Protein AF-A0A958FPH8-F1 (afdb_monomer_lite)

pLDDT: mean 91.65, std 7.7, range [65.31, 98.12]

Structure (mmCIF, N/CA/C/O backbone):
data_AF-A0A958FPH8-F1
#
_entry.id   AF-A0A958FPH8-F1
#
loop_
_atom_site.group_PDB
_atom_site.id
_atom_site.type_symbol
_atom_site.label_atom_id
_atom_site.label_alt_id
_atom_site.label_comp_id
_atom_site.label_asym_id
_atom_site.label_entity_id
_atom_site.label_seq_id
_atom_site.pdbx_PDB_ins_code
_atom_site.Cartn_x
_atom_site.Cartn_y
_atom_site.Cartn_z
_atom_site.occupancy
_atom_site.B_iso_or_equiv
_atom_site.auth_seq_id
_atom_site.auth_comp_id
_atom_site.auth_asym_id
_atom_site.auth_atom_id
_atom_site.pdbx_PDB_model_num
ATOM 1 N N . SER A 1 1 ? 0.658 11.017 -6.472 1.00 80.12 1 SER A N 1
ATOM 2 C CA . SER A 1 1 ? -0.569 11.096 -7.277 1.00 80.12 1 SER A CA 1
ATOM 3 C C . SER A 1 1 ? -1.747 10.785 -6.369 1.00 80.12 1 SER A C 1
ATOM 5 O O . SER A 1 1 ? -1.619 9.940 -5.487 1.00 80.12 1 SER A O 1
ATOM 7 N N . CYS A 1 2 ? -2.881 11.464 -6.545 1.00 87.81 2 CYS A N 1
ATOM 8 C CA . CYS A 1 2 ? -4.090 11.223 -5.746 1.00 87.81 2 CYS A CA 1
ATOM 9 C C . CYS A 1 2 ? -4.598 9.774 -5.871 1.00 87.81 2 CYS A C 1
ATOM 11 O O . CYS A 1 2 ? -4.994 9.169 -4.882 1.00 87.81 2 CYS A O 1
ATOM 13 N N . VAL A 1 3 ? -4.488 9.177 -7.061 1.00 94.31 3 VAL A N 1
ATOM 14 C CA . VAL A 1 3 ? -4.909 7.791 -7.329 1.00 94.31 3 VAL A CA 1
ATOM 15 C C . VAL A 1 3 ? -4.124 6.777 -6.492 1.00 94.31 3 VAL A C 1
ATOM 17 O O . VAL A 1 3 ? -4.717 5.867 -5.919 1.00 94.31 3 VAL A O 1
ATOM 20 N N . GLY A 1 4 ? -2.800 6.945 -6.377 1.00 95.19 4 GLY A N 1
ATOM 21 C CA . GLY A 1 4 ? -1.967 6.063 -5.556 1.00 95.19 4 GLY A CA 1
ATOM 22 C C . GLY A 1 4 ? -2.350 6.127 -4.078 1.00 95.19 4 GLY A C 1
ATOM 23 O O . GLY A 1 4 ? -2.455 5.094 -3.426 1.00 95.19 4 GLY A O 1
ATOM 24 N N . LEU A 1 5 ? -2.642 7.330 -3.577 1.00 97.12 5 LEU A N 1
ATOM 25 C CA . LEU A 1 5 ? -3.094 7.536 -2.203 1.00 97.12 5 LEU A CA 1
ATOM 26 C C . LEU A 1 5 ? -4.440 6.848 -1.931 1.00 97.12 5 LEU A C 1
ATOM 28 O O . LEU A 1 5 ? -4.564 6.120 -0.948 1.00 97.12 5 LEU A O 1
ATOM 32 N N . ILE A 1 6 ? -5.419 7.022 -2.824 1.00 97.56 6 ILE A N 1
ATOM 33 C CA . ILE A 1 6 ? -6.745 6.393 -2.706 1.00 97.56 6 ILE A CA 1
ATOM 34 C C . ILE A 1 6 ? -6.625 4.865 -2.741 1.00 97.56 6 ILE A C 1
ATOM 36 O O . ILE A 1 6 ? -7.199 4.187 -1.890 1.00 97.56 6 ILE A O 1
ATOM 40 N N . LYS A 1 7 ? -5.839 4.316 -3.680 1.00 97.31 7 LYS A N 1
ATOM 41 C CA . LYS A 1 7 ? -5.567 2.872 -3.764 1.00 97.31 7 LYS A CA 1
ATOM 42 C C . LYS A 1 7 ? -5.012 2.341 -2.443 1.00 97.31 7 LYS A C 1
ATOM 44 O O . LYS A 1 7 ? -5.483 1.317 -1.961 1.00 97.31 7 LYS A O 1
ATOM 49 N N . THR A 1 8 ? -4.035 3.031 -1.862 1.00 97.75 8 THR A N 1
ATOM 50 C CA . THR A 1 8 ? -3.406 2.615 -0.604 1.00 97.75 8 THR A CA 1
ATOM 51 C C . THR A 1 8 ? -4.366 2.700 0.578 1.00 97.75 8 THR A C 1
ATOM 53 O O . THR A 1 8 ? -4.428 1.764 1.371 1.00 97.75 8 THR A O 1
ATOM 56 N N . ALA A 1 9 ? -5.166 3.764 0.675 1.00 97.50 9 ALA A N 1
ATOM 57 C CA . ALA A 1 9 ? -6.185 3.887 1.716 1.00 97.50 9 ALA A CA 1
ATOM 58 C C . ALA A 1 9 ? -7.224 2.752 1.634 1.00 97.50 9 ALA A C 1
ATOM 60 O O . ALA A 1 9 ? -7.567 2.145 2.649 1.00 97.50 9 ALA A O 1
ATOM 61 N N . LEU A 1 10 ? -7.677 2.411 0.423 1.00 97.75 10 LEU A N 1
ATOM 62 C CA . LEU A 1 10 ? -8.589 1.285 0.209 1.00 97.75 10 LEU A CA 1
ATOM 63 C C . LEU A 1 10 ? -7.922 -0.064 0.501 1.00 97.75 10 LEU A C 1
ATOM 65 O O . LEU A 1 10 ? -8.551 -0.922 1.115 1.00 97.75 10 LEU A O 1
ATOM 69 N N . ALA A 1 11 ? -6.656 -0.248 0.126 1.00 98.12 11 ALA A N 1
ATOM 70 C CA . ALA A 1 11 ? -5.904 -1.465 0.427 1.00 98.12 11 ALA A CA 1
ATOM 71 C C . ALA A 1 11 ? -5.767 -1.699 1.941 1.00 98.12 11 ALA A C 1
ATOM 73 O O . ALA A 1 11 ? -5.955 -2.822 2.406 1.00 98.12 11 ALA A O 1
ATOM 74 N N . LEU A 1 12 ? -5.510 -0.639 2.717 1.00 97.62 12 LEU A N 1
ATOM 75 C CA . LEU A 1 12 ? -5.480 -0.696 4.182 1.00 97.62 12 LEU A CA 1
ATOM 76 C C . LEU A 1 12 ? -6.865 -1.014 4.757 1.00 97.62 12 LEU A C 1
ATOM 78 O O . LEU A 1 12 ? -6.989 -1.933 5.563 1.00 97.62 12 LEU A O 1
ATOM 82 N N . LYS A 1 13 ? -7.915 -0.323 4.290 1.00 96.25 13 LYS A N 1
ATOM 83 C CA . LYS A 1 13 ? -9.302 -0.548 4.733 1.00 96.25 13 LYS A CA 1
ATOM 84 C C . LYS A 1 13 ? -9.775 -1.982 4.484 1.00 96.25 13 LYS A C 1
ATOM 86 O O . LYS A 1 13 ? -10.407 -2.580 5.348 1.00 96.25 13 LYS A O 1
ATOM 91 N N . HIS A 1 14 ? -9.495 -2.519 3.300 1.00 96.44 14 HIS A N 1
ATOM 92 C CA . HIS A 1 14 ? -9.911 -3.866 2.904 1.00 96.44 14 HIS A CA 1
ATOM 93 C C . HIS A 1 14 ? -8.894 -4.947 3.278 1.00 96.44 14 HIS A C 1
ATOM 95 O O . HIS A 1 14 ? -9.161 -6.124 3.048 1.00 96.44 14 HIS A O 1
ATOM 101 N N . ARG A 1 15 ? -7.747 -4.567 3.858 1.00 96.94 15 ARG A N 1
ATOM 102 C CA . ARG A 1 15 ? -6.648 -5.466 4.246 1.00 96.94 15 ARG A CA 1
ATOM 103 C C . ARG A 1 15 ? -6.194 -6.367 3.091 1.00 96.94 15 ARG A C 1
ATOM 105 O O . ARG A 1 15 ? -5.873 -7.537 3.283 1.00 96.94 15 ARG A O 1
ATOM 112 N N . GLN A 1 16 ? -6.171 -5.818 1.878 1.00 98.06 16 GLN A N 1
ATOM 113 C CA . GLN A 1 16 ? -5.852 -6.540 0.646 1.00 98.06 16 GLN A CA 1
ATOM 114 C C . GLN A 1 16 ? -5.006 -5.685 -0.295 1.00 98.06 16 GLN A C 1
ATOM 116 O O . GLN A 1 16 ? -5.265 -4.499 -0.492 1.00 98.06 16 GLN A O 1
ATOM 121 N N . ILE A 1 17 ? -4.020 -6.311 -0.933 1.00 97.81 17 ILE A N 1
ATOM 122 C CA . ILE A 1 17 ? -3.176 -5.708 -1.960 1.00 97.81 17 ILE A CA 1
ATOM 123 C C . ILE A 1 17 ? -3.720 -6.128 -3.333 1.00 97.81 17 ILE A C 1
ATOM 125 O O . ILE A 1 17 ? -3.629 -7.307 -3.691 1.00 97.81 17 ILE A O 1
ATOM 129 N N . PRO A 1 18 ? -4.277 -5.200 -4.130 1.00 97.19 18 PRO A N 1
ATOM 130 C CA . PRO A 1 18 ? -4.745 -5.524 -5.473 1.00 97.19 18 PRO A CA 1
ATOM 131 C C . PRO A 1 18 ? -3.565 -5.816 -6.419 1.00 97.19 18 PRO A C 1
ATOM 133 O O . PRO A 1 18 ? -2.469 -5.269 -6.228 1.00 97.19 18 PRO A O 1
ATOM 136 N N . PRO A 1 19 ? -3.782 -6.637 -7.463 1.00 97.00 19 PRO A N 1
ATOM 137 C CA . PRO A 1 19 ? -2.741 -7.005 -8.411 1.00 97.00 19 PRO A CA 1
ATOM 138 C C . PRO A 1 19 ? -2.241 -5.804 -9.220 1.00 97.00 19 PRO A C 1
ATOM 140 O O . PRO A 1 19 ? -2.987 -4.881 -9.557 1.00 97.00 19 PRO A O 1
ATOM 143 N N . THR A 1 20 ? -0.964 -5.850 -9.580 1.00 96.06 20 THR A N 1
ATOM 144 C CA . THR A 1 20 ? -0.369 -4.990 -10.603 1.00 96.06 20 THR A CA 1
ATOM 145 C C . THR A 1 20 ? -0.562 -5.656 -11.956 1.00 96.06 20 THR A C 1
ATOM 147 O O . THR A 1 20 ? -0.052 -6.748 -12.202 1.00 96.06 20 THR A O 1
ATOM 150 N N . LEU A 1 21 ? -1.336 -5.005 -12.819 1.00 94.81 21 LEU A N 1
ATOM 151 C CA . LEU A 1 21 ? -1.646 -5.507 -14.153 1.00 94.81 21 LEU A CA 1
ATOM 152 C C . LEU A 1 21 ? -0.469 -5.296 -15.112 1.00 94.81 21 LEU A C 1
ATOM 154 O O . LEU A 1 21 ? 0.413 -4.477 -14.863 1.00 94.81 21 LEU A O 1
ATOM 158 N N . HIS A 1 22 ? -0.483 -6.036 -16.222 1.00 93.94 22 HIS A N 1
ATOM 159 C CA . HIS A 1 22 ? 0.497 -5.941 -17.314 1.00 93.94 22 HIS A CA 1
ATOM 160 C C . HIS A 1 22 ? 1.962 -6.183 -16.911 1.00 93.94 22 HIS A C 1
ATOM 162 O O . HIS A 1 22 ? 2.878 -5.846 -17.657 1.00 93.94 22 HIS A O 1
ATOM 168 N N . PHE A 1 23 ? 2.200 -6.806 -15.758 1.00 92.75 23 PHE A N 1
ATOM 169 C CA . PHE A 1 23 ? 3.526 -7.243 -15.348 1.00 92.75 23 PHE A CA 1
ATOM 170 C C . PHE A 1 23 ? 3.776 -8.685 -15.799 1.00 92.75 23 PHE A C 1
ATOM 172 O O . PHE A 1 23 ? 3.026 -9.591 -15.439 1.00 92.75 23 PHE A O 1
ATOM 179 N N . THR A 1 24 ? 4.844 -8.904 -16.567 1.00 90.00 24 THR A N 1
ATOM 180 C CA . THR A 1 24 ? 5.243 -10.237 -17.052 1.00 90.00 24 THR A CA 1
ATOM 181 C C . THR A 1 24 ? 6.563 -10.696 -16.445 1.00 90.00 24 THR A C 1
ATOM 183 O O . THR A 1 24 ? 6.646 -11.810 -15.932 1.00 90.00 24 THR A O 1
ATOM 186 N N . ARG A 1 25 ? 7.599 -9.851 -16.487 1.00 91.19 25 ARG A N 1
ATOM 187 C CA . ARG A 1 25 ? 8.918 -10.109 -15.895 1.00 91.19 25 ARG A CA 1
ATOM 188 C C . ARG A 1 25 ? 9.523 -8.815 -15.341 1.00 91.19 25 ARG A C 1
ATOM 190 O O . ARG A 1 25 ? 9.310 -7.755 -15.931 1.00 91.19 25 ARG A O 1
ATOM 197 N N . PRO A 1 26 ? 10.282 -8.881 -14.234 1.00 90.38 26 PRO A N 1
ATOM 198 C CA . PRO A 1 26 ? 10.961 -7.711 -13.691 1.00 90.38 26 PRO A CA 1
ATOM 199 C C . PRO A 1 26 ? 12.130 -7.275 -14.581 1.00 90.38 26 PRO A C 1
ATOM 201 O O . PRO A 1 26 ? 12.785 -8.107 -15.206 1.00 90.38 26 PRO A O 1
ATOM 204 N N . ASN A 1 27 ? 12.429 -5.973 -14.600 1.00 91.25 27 ASN A N 1
ATOM 205 C CA . ASN A 1 27 ? 13.668 -5.473 -15.197 1.00 91.25 27 ASN A CA 1
ATOM 206 C C . ASN A 1 27 ? 14.867 -5.981 -14.360 1.00 91.25 27 ASN A C 1
ATOM 208 O O . ASN A 1 27 ? 14.917 -5.663 -13.168 1.00 91.25 27 ASN A O 1
ATOM 212 N N . PRO A 1 28 ? 15.845 -6.708 -14.944 1.00 90.19 28 PRO A N 1
ATOM 213 C CA . PRO A 1 28 ? 17.016 -7.215 -14.219 1.00 90.19 28 PRO A CA 1
ATOM 214 C C . PRO A 1 28 ? 17.816 -6.133 -13.481 1.00 90.19 28 PRO A C 1
ATOM 216 O O . PRO A 1 28 ? 18.404 -6.398 -12.434 1.00 90.19 28 PRO A O 1
ATOM 219 N N . GLN A 1 29 ? 17.797 -4.888 -13.971 1.00 93.75 29 GLN A N 1
ATOM 220 C CA . GLN A 1 29 ? 18.476 -3.758 -13.326 1.00 93.75 29 GLN A CA 1
ATOM 221 C C . GLN A 1 29 ? 17.894 -3.407 -11.949 1.00 93.75 29 GLN A C 1
ATOM 223 O O . GLN A 1 29 ? 18.589 -2.798 -11.140 1.00 93.75 29 GLN A O 1
ATOM 228 N N . LEU A 1 30 ? 16.650 -3.809 -11.662 1.00 90.56 30 LEU A N 1
ATOM 229 C CA . LEU A 1 30 ? 16.017 -3.593 -10.360 1.00 90.56 30 LEU A CA 1
ATOM 230 C C . LEU A 1 30 ? 16.569 -4.520 -9.268 1.00 90.56 30 LEU A C 1
ATOM 232 O O . LEU A 1 30 ? 16.371 -4.222 -8.095 1.00 90.56 30 LEU A O 1
ATOM 236 N N . LYS A 1 31 ? 17.231 -5.633 -9.635 1.00 91.62 31 LYS A N 1
ATOM 237 C CA . LYS A 1 31 ? 17.810 -6.621 -8.701 1.00 91.62 31 LYS A CA 1
ATOM 238 C C . LYS A 1 31 ? 16.844 -7.043 -7.579 1.00 91.62 31 LYS A C 1
ATOM 240 O O . LYS A 1 31 ? 17.250 -7.173 -6.425 1.00 91.62 31 LYS A O 1
ATOM 245 N N . LEU A 1 32 ? 15.564 -7.248 -7.916 1.00 91.00 32 LEU A N 1
ATOM 246 C CA . LEU A 1 32 ? 14.499 -7.491 -6.930 1.00 91.00 32 LEU A CA 1
ATOM 247 C C . LEU A 1 32 ? 14.768 -8.710 -6.039 1.00 91.00 32 LEU A C 1
ATOM 249 O O . LEU A 1 32 ? 14.440 -8.675 -4.860 1.00 91.00 32 LEU A O 1
ATOM 253 N N . GLU A 1 33 ? 15.409 -9.741 -6.589 1.00 90.00 33 GLU A N 1
ATOM 254 C CA . GLU A 1 33 ? 15.830 -10.960 -5.882 1.00 90.00 33 GLU A CA 1
ATOM 255 C C . GLU A 1 33 ? 16.742 -10.707 -4.673 1.00 90.00 33 GLU A C 1
ATOM 257 O O . GLU A 1 33 ? 16.728 -11.487 -3.728 1.00 90.00 33 GLU A O 1
ATOM 262 N N . ASN A 1 34 ? 17.479 -9.592 -4.668 1.00 91.56 34 ASN A N 1
ATOM 263 C CA . ASN A 1 34 ? 18.357 -9.180 -3.572 1.00 91.56 34 ASN A CA 1
ATOM 264 C C . ASN A 1 34 ? 17.759 -8.020 -2.757 1.00 91.56 34 ASN A C 1
ATOM 266 O O . ASN A 1 34 ? 18.482 -7.288 -2.082 1.00 91.56 34 ASN A O 1
ATOM 270 N N . SER A 1 35 ? 16.447 -7.804 -2.860 1.00 93.75 35 SER A N 1
ATOM 271 C CA . SER A 1 35 ? 15.739 -6.694 -2.227 1.00 93.75 35 SER A CA 1
ATOM 272 C C . SER A 1 35 ? 14.555 -7.203 -1.397 1.00 93.75 35 SER A C 1
ATOM 274 O O . SER A 1 35 ? 14.045 -8.291 -1.660 1.00 93.75 35 SER A O 1
ATOM 276 N N . PRO A 1 36 ? 14.041 -6.412 -0.440 1.00 93.31 36 PRO A N 1
ATOM 277 C CA . PRO A 1 36 ? 12.814 -6.759 0.277 1.00 93.31 36 PRO A CA 1
ATOM 278 C C . PRO A 1 36 ? 11.546 -6.569 -0.578 1.00 93.31 36 PRO A C 1
ATOM 280 O O . PRO A 1 36 ? 10.437 -6.764 -0.084 1.00 93.31 36 PRO A O 1
ATOM 283 N N . PHE A 1 37 ? 11.682 -6.139 -1.837 1.00 93.94 37 PHE A N 1
ATOM 284 C CA . PHE A 1 37 ? 10.566 -5.778 -2.700 1.00 93.94 37 PHE A CA 1
ATOM 285 C C . PHE A 1 37 ? 10.259 -6.866 -3.723 1.00 93.94 37 PHE A C 1
ATOM 287 O O . PHE A 1 37 ? 11.141 -7.465 -4.333 1.00 93.94 37 PHE A O 1
ATOM 294 N N . PHE A 1 38 ? 8.971 -7.038 -3.993 1.00 93.56 38 PHE A N 1
ATOM 295 C CA . PHE A 1 38 ? 8.465 -7.865 -5.077 1.00 93.56 38 PHE A CA 1
ATOM 296 C C . PHE A 1 38 ? 7.291 -7.155 -5.753 1.00 93.56 38 PHE A C 1
ATOM 298 O O . PHE A 1 38 ? 6.652 -6.275 -5.172 1.00 93.56 38 PHE A O 1
ATOM 305 N N . VAL A 1 39 ? 6.991 -7.535 -6.995 1.00 95.25 39 VAL A N 1
ATOM 306 C CA . VAL A 1 39 ? 5.814 -7.021 -7.702 1.00 95.25 39 VAL A CA 1
ATOM 307 C C . VAL A 1 39 ? 4.633 -7.945 -7.438 1.00 95.25 39 VAL A C 1
ATOM 309 O O . VAL A 1 39 ? 4.647 -9.112 -7.829 1.00 95.25 39 VAL A O 1
ATOM 312 N N . ASN A 1 40 ? 3.594 -7.422 -6.787 1.00 95.25 40 ASN A N 1
ATOM 313 C CA . ASN A 1 40 ? 2.369 -8.173 -6.549 1.00 95.25 40 ASN A CA 1
ATOM 314 C C . ASN A 1 40 ? 1.539 -8.292 -7.839 1.00 95.25 40 ASN A C 1
ATOM 316 O O . ASN A 1 40 ? 1.078 -7.282 -8.371 1.00 95.25 40 ASN A O 1
ATOM 320 N N . THR A 1 41 ? 1.315 -9.516 -8.316 1.00 96.38 41 THR A N 1
ATOM 321 C CA . THR A 1 41 ? 0.568 -9.827 -9.553 1.00 96.38 41 THR A CA 1
ATOM 322 C C . THR A 1 41 ? -0.787 -10.481 -9.300 1.00 96.38 41 THR A C 1
ATOM 324 O O . THR A 1 41 ? -1.527 -10.752 -10.244 1.00 96.38 41 THR A O 1
ATOM 327 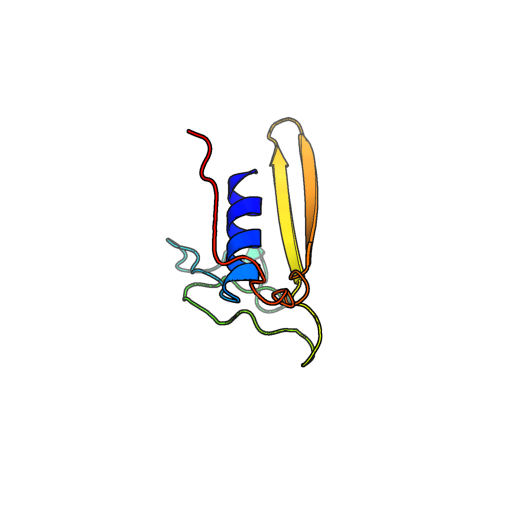N N . LYS A 1 42 ? -1.134 -10.739 -8.035 1.00 96.50 42 LYS A N 1
ATOM 328 C CA . LYS A 1 42 ? -2.382 -11.401 -7.629 1.00 96.50 42 LYS A CA 1
ATOM 329 C C . LYS A 1 42 ? -3.063 -10.598 -6.525 1.00 96.50 42 LYS A C 1
ATOM 331 O O . LYS A 1 42 ? -2.458 -9.720 -5.928 1.00 96.50 42 LYS A O 1
ATOM 336 N N . LEU A 1 43 ? -4.334 -10.864 -6.247 1.00 97.81 43 LEU A N 1
ATOM 337 C CA . LEU A 1 43 ? -4.930 -10.342 -5.019 1.00 97.81 43 LEU A CA 1
ATOM 338 C C . LEU A 1 43 ? -4.272 -11.059 -3.834 1.00 97.81 43 LEU A C 1
ATOM 340 O O . LEU A 1 43 ? -4.248 -12.290 -3.809 1.00 97.81 43 LEU A O 1
ATOM 344 N N . GLN A 1 44 ? -3.723 -10.306 -2.885 1.00 97.06 44 GLN A N 1
ATOM 345 C CA . GLN A 1 44 ? -3.060 -10.864 -1.705 1.00 97.06 44 GLN A CA 1
ATOM 346 C C . GLN A 1 44 ? -3.602 -10.226 -0.425 1.00 97.06 44 GLN A C 1
ATOM 348 O O . GLN A 1 44 ? -3.890 -9.028 -0.435 1.00 97.06 44 GLN A O 1
ATOM 353 N N . PRO A 1 45 ? -3.728 -10.976 0.682 1.00 97.31 45 PRO A N 1
ATOM 354 C CA . PRO A 1 45 ? -3.931 -10.377 1.994 1.00 97.31 45 PRO A CA 1
ATOM 355 C C . PRO A 1 45 ? -2.781 -9.420 2.321 1.00 97.31 45 PRO A C 1
ATOM 357 O O . PRO A 1 45 ? -1.613 -9.729 2.077 1.00 97.31 45 PRO A O 1
ATOM 360 N N . LEU A 1 46 ? -3.107 -8.247 2.858 1.00 96.56 46 LEU A N 1
ATOM 361 C CA . LEU A 1 46 ? -2.113 -7.362 3.454 1.00 96.56 46 LEU A CA 1
ATOM 362 C C . LEU A 1 46 ? -1.977 -7.779 4.914 1.00 96.56 46 LEU A C 1
ATOM 364 O O . LEU A 1 46 ? -2.799 -7.378 5.726 1.00 96.56 46 LEU A O 1
ATOM 368 N N . GLU A 1 47 ? -0.996 -8.602 5.255 1.00 95.62 47 GLU A N 1
ATOM 369 C CA . GLU A 1 47 ? -0.771 -9.005 6.647 1.00 95.62 47 GLU A CA 1
ATOM 370 C C . GLU A 1 47 ? 0.073 -7.966 7.399 1.00 95.62 47 GLU A C 1
ATOM 372 O O . GLU A 1 47 ? 0.918 -7.300 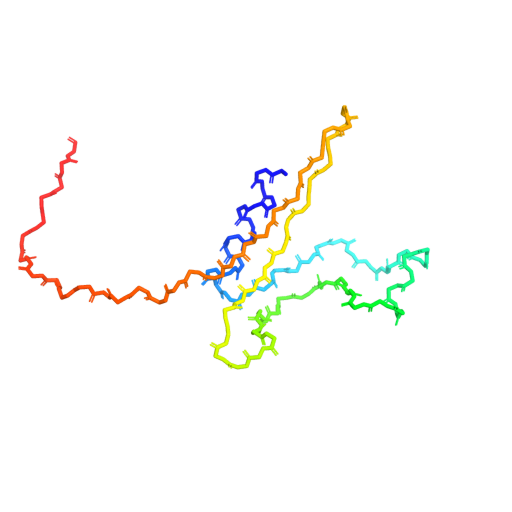6.791 1.00 95.62 47 GLU A O 1
ATOM 377 N N . PRO A 1 48 ? -0.140 -7.782 8.714 1.00 95.75 48 PRO A N 1
ATOM 378 C CA . PRO A 1 48 ? 0.743 -6.950 9.513 1.00 95.75 48 PRO A CA 1
ATOM 379 C C . PRO A 1 48 ? 2.111 -7.628 9.645 1.00 95.75 48 PRO A C 1
ATOM 381 O O . PRO A 1 48 ? 2.210 -8.852 9.710 1.00 95.75 48 PRO A O 1
ATOM 384 N N . THR A 1 49 ? 3.179 -6.832 9.725 1.00 92.69 49 THR A N 1
ATOM 385 C CA . THR A 1 49 ? 4.543 -7.362 9.898 1.00 92.69 49 THR A CA 1
ATOM 386 C C . THR A 1 49 ? 4.677 -8.173 11.187 1.00 92.69 49 THR A C 1
ATOM 388 O O . THR A 1 49 ? 5.370 -9.185 11.215 1.00 92.69 49 THR A O 1
ATOM 391 N N . VAL A 1 50 ? 4.000 -7.731 12.250 1.00 95.69 50 VAL A N 1
ATOM 392 C CA . VAL A 1 50 ? 3.908 -8.435 13.532 1.00 95.69 50 VAL A CA 1
ATOM 393 C C . VAL A 1 50 ? 2.426 -8.567 13.901 1.00 95.69 50 VAL A C 1
ATOM 395 O O . VAL A 1 50 ? 1.703 -7.568 13.812 1.00 95.69 50 VAL A O 1
ATOM 398 N N . PRO A 1 51 ? 1.941 -9.749 14.323 1.00 94.00 51 PRO A N 1
ATOM 399 C CA . PRO A 1 51 ? 0.561 -9.911 14.773 1.00 94.00 51 PRO A CA 1
ATOM 400 C C . PRO A 1 51 ? 0.176 -8.864 15.828 1.00 94.00 51 PRO A C 1
ATOM 402 O O . PRO A 1 51 ? 0.927 -8.612 16.766 1.00 94.00 51 PRO A O 1
ATOM 405 N N . GLY A 1 52 ? -0.986 -8.233 15.654 1.00 91.81 52 GLY A N 1
ATOM 406 C CA . GLY A 1 52 ? -1.474 -7.175 16.549 1.00 91.81 52 GLY A CA 1
ATOM 407 C C . GLY A 1 52 ? -0.897 -5.776 16.298 1.00 91.81 52 GLY A C 1
ATOM 408 O O . GLY A 1 52 ? -1.291 -4.839 16.984 1.00 91.81 52 GLY A O 1
ATOM 409 N N . THR A 1 53 ? -0.006 -5.599 15.315 1.00 95.50 53 THR A N 1
ATOM 410 C CA . THR A 1 53 ? 0.468 -4.266 14.894 1.00 95.50 53 THR A CA 1
ATOM 411 C C . THR A 1 53 ? -0.326 -3.735 13.698 1.00 95.50 53 THR A C 1
ATOM 413 O O . THR A 1 53 ? -0.832 -4.531 12.902 1.00 95.50 53 THR A O 1
ATOM 416 N N . PRO A 1 54 ? -0.460 -2.405 13.545 1.00 96.38 54 PRO A N 1
ATOM 417 C CA . PRO A 1 54 ? -1.188 -1.838 12.419 1.00 96.38 54 PRO A CA 1
ATOM 418 C C . PRO A 1 54 ? -0.430 -2.047 11.102 1.00 96.38 54 PRO A C 1
ATOM 420 O O . PRO A 1 54 ? 0.803 -1.981 11.043 1.00 96.38 54 PRO A O 1
ATOM 423 N N . ARG A 1 55 ? -1.175 -2.267 10.015 1.00 97.38 55 ARG A N 1
ATOM 424 C CA . ARG A 1 55 ? -0.605 -2.345 8.662 1.00 97.38 55 ARG A CA 1
ATOM 425 C C . ARG A 1 55 ? -0.111 -0.968 8.233 1.00 97.38 55 ARG A C 1
ATOM 427 O O . ARG A 1 55 ? -0.774 0.037 8.479 1.00 97.38 55 ARG A O 1
ATOM 434 N N . ARG A 1 56 ? 1.031 -0.920 7.547 1.00 97.38 56 ARG A N 1
ATOM 435 C CA . ARG A 1 56 ? 1.615 0.322 7.027 1.00 97.38 56 ARG A CA 1
ATOM 436 C C . ARG A 1 56 ? 1.914 0.197 5.548 1.00 97.38 56 ARG A C 1
ATOM 438 O O . ARG A 1 56 ? 2.320 -0.863 5.078 1.00 97.38 56 ARG A O 1
ATOM 445 N N . ALA A 1 57 ? 1.731 1.290 4.822 1.00 97.44 57 ALA A N 1
ATOM 446 C CA . ALA A 1 57 ? 2.014 1.353 3.398 1.00 97.44 57 ALA A CA 1
ATOM 447 C C . ALA A 1 57 ? 2.562 2.728 3.019 1.00 97.44 57 ALA A C 1
ATOM 449 O O . ALA A 1 57 ? 2.131 3.748 3.552 1.00 97.44 57 ALA A O 1
ATOM 450 N N . ALA A 1 58 ? 3.496 2.756 2.071 1.00 97.00 58 ALA A N 1
ATOM 451 C CA . ALA A 1 58 ? 4.068 3.990 1.554 1.00 97.00 58 ALA A CA 1
ATOM 452 C C . ALA A 1 58 ? 3.541 4.297 0.147 1.00 97.00 58 ALA A C 1
ATOM 454 O O . ALA A 1 58 ? 3.305 3.396 -0.661 1.00 97.00 58 ALA A O 1
ATOM 455 N N . VAL A 1 59 ? 3.389 5.583 -0.162 1.00 97.19 59 VAL A N 1
ATOM 456 C CA . VAL A 1 59 ? 3.051 6.093 -1.493 1.00 97.19 59 VAL A CA 1
ATOM 457 C C . VAL A 1 59 ? 4.119 7.088 -1.907 1.00 97.19 59 VAL A C 1
ATOM 459 O O . VAL A 1 59 ? 4.366 8.071 -1.211 1.00 97.19 59 VAL A O 1
ATOM 462 N N . ASN A 1 60 ? 4.729 6.845 -3.065 1.00 95.81 60 ASN A N 1
ATOM 463 C CA . ASN A 1 60 ? 5.692 7.755 -3.669 1.00 95.81 60 ASN A CA 1
ATOM 464 C C . ASN A 1 60 ? 5.085 8.442 -4.900 1.00 95.81 60 ASN A C 1
ATOM 466 O O . ASN A 1 60 ? 4.335 7.826 -5.662 1.00 95.81 60 ASN A O 1
ATOM 470 N N . SER A 1 61 ? 5.406 9.717 -5.106 1.00 94.38 61 SER A N 1
ATOM 471 C CA . SER A 1 61 ? 4.966 10.506 -6.256 1.00 94.38 61 SER A CA 1
ATOM 472 C C . SER A 1 61 ? 6.103 11.381 -6.750 1.00 94.38 61 SER A C 1
ATOM 474 O O . SER A 1 61 ? 6.627 12.185 -5.987 1.00 94.38 61 SER A O 1
ATOM 476 N N . ILE A 1 62 ? 6.427 11.265 -8.034 1.00 92.94 62 ILE A N 1
ATOM 477 C CA . ILE A 1 62 ? 7.494 12.028 -8.682 1.00 92.94 62 ILE A CA 1
ATOM 478 C C . ILE A 1 62 ? 6.860 12.822 -9.822 1.00 92.94 62 ILE A C 1
ATOM 480 O O . ILE A 1 62 ? 6.270 12.241 -10.735 1.00 92.94 62 ILE A O 1
ATOM 484 N N . GLY A 1 63 ? 6.897 14.147 -9.718 1.00 91.31 63 GLY A N 1
ATOM 485 C CA . GLY A 1 63 ? 6.402 15.066 -10.737 1.00 91.31 63 GLY A CA 1
ATOM 486 C C . GLY A 1 63 ? 7.475 15.375 -11.776 1.00 91.31 63 GLY A C 1
ATOM 487 O O . GLY A 1 63 ? 8.656 15.462 -11.453 1.00 91.31 63 GLY A O 1
ATOM 488 N N . LEU A 1 64 ? 7.056 15.604 -13.022 1.00 92.75 64 LEU A N 1
ATOM 489 C CA . LEU A 1 64 ? 7.965 15.917 -14.130 1.00 92.75 64 LEU A CA 1
ATOM 490 C C . LEU A 1 64 ? 8.839 17.156 -13.855 1.00 92.75 64 LEU A C 1
ATOM 492 O O . LEU A 1 64 ? 10.003 17.179 -14.231 1.00 92.75 64 LEU A O 1
ATOM 496 N N . GLY A 1 65 ? 8.299 18.159 -13.154 1.00 94.12 65 GLY A N 1
ATOM 497 C CA . GLY A 1 65 ? 9.028 19.370 -12.755 1.00 94.12 65 GLY A CA 1
ATOM 498 C C . GLY A 1 65 ? 10.016 19.183 -11.595 1.00 94.12 65 GLY A C 1
ATOM 499 O O . GLY A 1 65 ? 10.501 20.170 -11.056 1.00 94.12 65 GLY A O 1
ATOM 500 N N . GLY A 1 66 ? 10.275 17.946 -11.160 1.00 92.31 66 GLY A N 1
ATOM 501 C CA . GLY A 1 66 ? 11.199 17.634 -10.065 1.00 92.31 66 GLY A CA 1
ATOM 502 C C . GLY A 1 66 ? 10.583 17.680 -8.663 1.00 92.31 66 GLY A C 1
ATOM 503 O O . GLY A 1 66 ? 11.262 17.368 -7.687 1.00 92.31 66 GLY A O 1
ATOM 504 N N . THR A 1 67 ? 9.300 18.026 -8.529 1.00 93.69 67 THR A N 1
ATOM 505 C CA . THR A 1 67 ? 8.594 17.971 -7.243 1.00 93.69 67 THR A CA 1
ATOM 506 C C . THR A 1 67 ? 8.310 16.528 -6.845 1.00 93.69 67 THR A C 1
ATOM 508 O O . THR A 1 67 ? 7.595 15.809 -7.546 1.00 93.69 67 THR A O 1
ATOM 511 N N . ASN A 1 68 ? 8.811 16.129 -5.679 1.00 94.31 68 ASN A N 1
ATOM 512 C CA . ASN A 1 68 ? 8.654 14.783 -5.142 1.00 94.31 68 ASN A CA 1
ATOM 513 C C . ASN A 1 68 ? 7.862 14.809 -3.836 1.00 94.31 68 ASN A C 1
ATOM 515 O O . ASN A 1 68 ? 7.990 15.738 -3.041 1.00 94.31 68 ASN A O 1
ATOM 519 N N . ALA A 1 69 ? 7.067 13.769 -3.602 1.00 95.00 69 ALA A N 1
ATOM 520 C CA . ALA A 1 69 ? 6.352 13.568 -2.349 1.00 95.00 69 ALA A CA 1
ATOM 521 C C . ALA A 1 69 ? 6.376 12.091 -1.947 1.00 95.00 69 ALA A C 1
ATOM 523 O O . ALA A 1 69 ? 6.104 11.212 -2.769 1.00 95.00 69 ALA A O 1
ATOM 524 N N . HIS A 1 70 ? 6.646 11.844 -0.666 1.00 96.94 70 HIS A N 1
ATOM 525 C CA . HIS A 1 70 ? 6.636 10.524 -0.047 1.00 96.94 70 HIS A CA 1
ATOM 526 C C . HIS A 1 70 ? 5.724 10.551 1.179 1.00 96.94 70 HIS A C 1
ATOM 528 O O . HIS A 1 70 ? 5.860 11.426 2.031 1.00 96.94 70 HIS A O 1
ATOM 534 N N . ILE A 1 71 ? 4.777 9.618 1.254 1.00 97.19 71 ILE A N 1
ATOM 535 C CA . ILE A 1 71 ? 3.754 9.574 2.304 1.00 97.19 71 ILE A CA 1
ATOM 536 C C . ILE A 1 71 ? 3.708 8.162 2.878 1.00 97.19 71 ILE A C 1
ATOM 538 O O . ILE A 1 71 ? 3.685 7.195 2.119 1.00 97.19 71 ILE A O 1
ATOM 542 N N . ILE A 1 72 ? 3.642 8.050 4.204 1.00 97.69 72 ILE A N 1
ATOM 543 C CA . ILE A 1 72 ? 3.414 6.791 4.919 1.00 97.69 72 ILE A CA 1
ATOM 544 C C . ILE A 1 72 ? 2.006 6.836 5.513 1.00 97.69 72 ILE A C 1
ATOM 546 O O . ILE A 1 72 ? 1.630 7.818 6.150 1.00 97.69 72 ILE A O 1
ATOM 550 N N .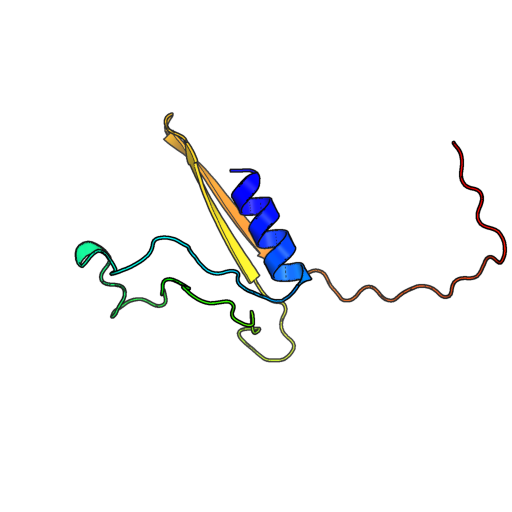 LEU A 1 73 ? 1.229 5.782 5.276 1.00 97.88 73 LEU A N 1
ATOM 551 C CA . LEU A 1 73 ? -0.106 5.579 5.821 1.00 97.88 73 LEU A CA 1
ATOM 552 C C . LEU A 1 73 ? -0.078 4.403 6.792 1.00 97.88 73 LEU A C 1
ATOM 554 O O . LEU A 1 73 ? 0.602 3.404 6.549 1.00 97.88 73 LEU A O 1
ATOM 558 N N . GLU A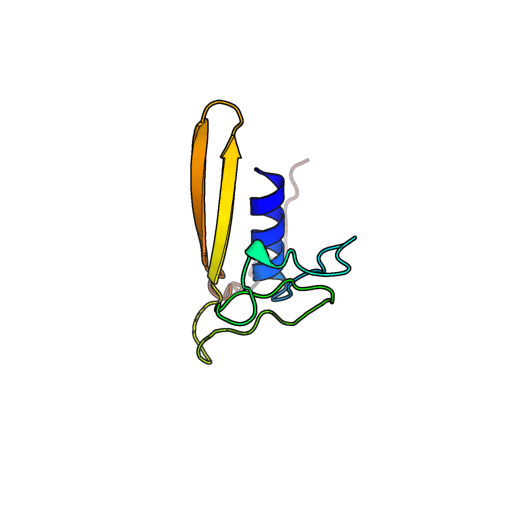 1 74 ? -0.867 4.517 7.851 1.00 97.75 74 GLU A N 1
ATOM 559 C CA . GLU A 1 74 ? -1.127 3.458 8.818 1.00 97.75 74 GLU A CA 1
ATOM 560 C C . GLU A 1 74 ? -2.621 3.100 8.793 1.00 97.75 74 GLU A C 1
ATOM 562 O O . GLU A 1 74 ? -3.470 3.955 8.526 1.00 97.75 74 GLU A O 1
ATOM 567 N N . GLU A 1 75 ? -2.940 1.824 9.013 1.00 96.75 75 GLU A N 1
ATOM 568 C CA . GLU A 1 75 ? -4.310 1.350 9.222 1.00 96.75 75 GLU A CA 1
ATOM 569 C C . GLU A 1 75 ? -4.972 2.126 10.370 1.00 96.75 75 GLU A C 1
ATOM 571 O O . GLU A 1 75 ? -4.389 2.297 11.437 1.00 96.75 75 GLU A O 1
ATOM 576 N N . ALA A 1 76 ? -6.203 2.593 10.152 1.00 94.00 76 ALA A N 1
ATOM 577 C CA . ALA A 1 76 ? -6.965 3.259 11.200 1.00 94.00 76 ALA A CA 1
ATOM 578 C C . ALA A 1 76 ? -7.287 2.278 12.346 1.00 94.00 76 ALA A C 1
ATOM 580 O O . ALA A 1 76 ? -7.530 1.097 12.081 1.00 94.00 76 ALA A O 1
ATOM 581 N N . PRO A 1 77 ? -7.351 2.747 13.604 1.00 91.50 77 PRO A N 1
ATOM 582 C CA . PRO A 1 77 ? -7.799 1.910 14.709 1.00 91.50 77 PRO A CA 1
ATOM 583 C C . PRO A 1 77 ? -9.228 1.415 14.467 1.00 91.50 77 PRO A C 1
ATOM 585 O O . PRO A 1 77 ? -10.023 2.053 13.770 1.00 91.50 77 PRO A O 1
ATOM 588 N N . GLU A 1 78 ? -9.558 0.273 15.066 1.00 86.56 78 GLU A N 1
ATOM 589 C CA . GLU A 1 78 ? -10.898 -0.290 14.972 1.00 86.56 78 GLU A CA 1
ATOM 590 C C . GLU A 1 78 ? -11.924 0.702 15.533 1.00 86.56 78 GLU A C 1
ATOM 592 O O . GLU A 1 78 ? -11.807 1.189 16.661 1.00 86.56 78 GLU A O 1
ATOM 597 N N . GLN A 1 79 ? -12.919 1.047 14.716 1.00 81.62 79 GLN A N 1
ATOM 598 C CA . GLN A 1 79 ? -13.979 1.945 15.145 1.00 81.62 79 GLN A CA 1
ATOM 599 C C . GLN A 1 79 ? -14.901 1.195 16.099 1.00 81.62 79 GLN A C 1
ATOM 601 O O . GLN A 1 79 ? -15.724 0.378 15.682 1.00 81.62 79 GLN A O 1
ATOM 606 N N . VAL A 1 80 ? -14.798 1.511 17.388 1.00 81.19 80 VAL A N 1
ATOM 607 C CA . VAL A 1 80 ? -15.806 1.101 18.363 1.00 81.19 80 VAL A CA 1
ATOM 608 C C . VAL A 1 80 ? -17.093 1.835 18.006 1.00 81.19 80 VAL A C 1
ATOM 610 O O . VAL A 1 80 ? -17.210 3.048 18.181 1.00 81.19 80 VAL A O 1
ATOM 613 N N . SER A 1 81 ? -18.050 1.102 17.442 1.00 77.69 81 SER A N 1
ATOM 614 C CA . SER A 1 81 ? -19.360 1.659 17.126 1.00 77.69 81 SER A CA 1
ATOM 615 C C . SER A 1 81 ? -20.042 2.051 18.433 1.00 77.69 81 SER A C 1
ATOM 617 O O . SER A 1 81 ? -20.268 1.202 19.296 1.00 77.69 81 SER A O 1
ATOM 619 N N . ALA A 1 82 ? -20.366 3.334 18.595 1.00 76.81 82 ALA A N 1
ATOM 620 C CA . ALA A 1 82 ? -21.224 3.753 19.693 1.00 76.81 82 ALA A CA 1
ATOM 621 C C . ALA A 1 82 ? -22.591 3.054 19.547 1.00 76.81 82 ALA A C 1
ATOM 623 O O . ALA A 1 82 ? -23.069 2.895 18.416 1.00 76.81 82 ALA A O 1
ATOM 624 N N . PRO A 1 83 ? -23.242 2.641 20.651 1.00 71.81 83 PRO A N 1
ATOM 625 C CA . PRO A 1 83 ? -24.589 2.100 20.571 1.00 71.81 83 PRO A CA 1
ATOM 626 C C . PRO A 1 83 ? -25.488 3.099 19.835 1.00 71.81 83 PRO A C 1
ATOM 628 O O . PRO A 1 83 ? -25.497 4.289 20.158 1.00 71.81 83 PRO A O 1
ATOM 631 N N . THR A 1 84 ? -26.235 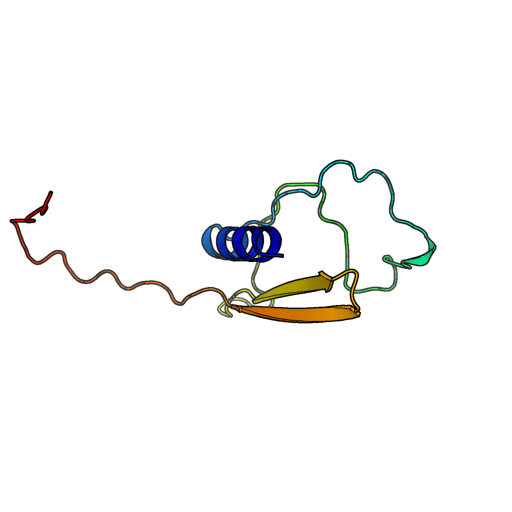2.629 18.831 1.00 70.00 84 THR A N 1
ATOM 632 C CA . THR A 1 84 ? -27.228 3.456 18.132 1.00 70.00 84 THR A CA 1
ATOM 633 C C . THR A 1 84 ? -28.322 3.825 19.131 1.00 70.00 84 THR A C 1
ATOM 635 O O . THR A 1 84 ? -29.244 3.057 19.378 1.00 70.00 84 THR A O 1
ATOM 638 N N . ALA A 1 85 ? -28.186 4.992 19.758 1.00 65.31 85 ALA A N 1
ATOM 639 C CA . ALA A 1 85 ? -29.048 5.426 20.855 1.00 65.31 85 ALA A CA 1
ATOM 640 C C . ALA A 1 85 ? -30.250 6.274 20.400 1.00 65.31 85 ALA A C 1
ATOM 642 O O . ALA A 1 85 ? -30.948 6.843 21.236 1.00 65.31 85 ALA A O 1
ATOM 643 N N . ARG A 1 86 ? -30.521 6.398 19.094 1.00 68.38 86 ARG A N 1
ATOM 644 C CA . ARG A 1 86 ? -31.678 7.161 18.599 1.00 68.38 86 ARG A CA 1
ATOM 645 C C . ARG A 1 86 ? -32.506 6.347 17.616 1.00 68.38 86 ARG A C 1
ATOM 647 O O . ARG A 1 86 ? -32.041 6.014 16.534 1.00 68.38 86 ARG A O 1
ATOM 654 N N . GLN A 1 87 ? -33.757 6.093 18.006 1.00 69.06 87 GLN A N 1
ATOM 655 C CA . GLN A 1 87 ? -34.803 5.499 17.165 1.00 69.06 87 GLN A CA 1
ATOM 656 C C . GLN A 1 87 ? -35.158 6.367 15.946 1.00 69.06 87 GLN A C 1
ATOM 658 O O . GLN A 1 87 ? -35.707 5.855 14.978 1.00 69.06 87 GLN A O 1
ATOM 663 N N . TRP A 1 88 ? -34.828 7.663 15.971 1.00 79.31 88 TRP A N 1
ATOM 664 C CA . TRP A 1 88 ? -35.144 8.609 14.904 1.00 79.31 88 TRP A CA 1
ATOM 665 C C . TRP A 1 88 ? -33.869 9.188 14.292 1.00 79.31 88 TRP A C 1
ATOM 667 O O . TRP A 1 88 ? -33.026 9.743 15.001 1.00 79.31 88 TRP A O 1
ATOM 677 N N . GLN A 1 89 ? -33.751 9.083 12.969 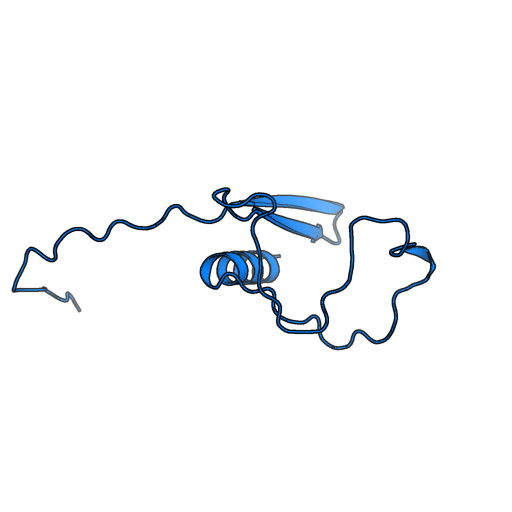1.00 79.75 89 GLN A N 1
ATOM 678 C CA . GLN A 1 89 ? -32.709 9.722 12.170 1.00 79.75 89 GLN A CA 1
ATOM 679 C C . GLN A 1 89 ? -33.374 10.772 11.276 1.00 79.75 89 GLN A C 1
ATOM 681 O O . GLN A 1 89 ? -34.259 10.449 10.489 1.00 79.75 89 GLN A O 1
ATOM 686 N N . LEU A 1 90 ? -32.979 12.037 11.424 1.00 83.19 90 LEU A N 1
ATOM 687 C CA . LEU A 1 90 ? -33.394 13.119 10.533 1.00 83.19 90 LEU A CA 1
ATOM 688 C C . LEU A 1 90 ? -32.406 13.185 9.368 1.00 83.19 90 LEU A C 1
ATOM 690 O O . LEU A 1 90 ? -31.226 13.462 9.575 1.00 83.19 90 LEU A O 1
ATOM 694 N N . LEU A 1 91 ? -32.894 12.931 8.156 1.00 81.75 91 LEU A N 1
ATOM 695 C CA . LEU A 1 91 ? -32.164 13.190 6.919 1.00 81.75 91 LEU A CA 1
ATOM 696 C C . LEU A 1 91 ? -32.575 14.577 6.430 1.00 81.75 91 LEU A C 1
ATOM 698 O O . LEU A 1 91 ? -33.722 14.783 6.040 1.00 81.75 91 LEU A O 1
ATOM 702 N N . LEU A 1 92 ? -31.653 15.533 6.506 1.00 80.81 92 LEU A N 1
ATOM 703 C CA . LEU A 1 92 ? -31.837 16.840 5.885 1.00 80.81 92 LEU A CA 1
ATOM 704 C C . LEU A 1 92 ? -31.500 16.685 4.400 1.00 80.81 92 LEU A C 1
ATOM 706 O O . LEU A 1 92 ? -30.387 16.273 4.069 1.00 80.81 92 LEU A O 1
ATOM 710 N N . LEU A 1 93 ? -32.493 16.937 3.547 1.00 76.25 93 LEU A N 1
ATOM 711 C CA . LEU A 1 93 ? -32.339 17.021 2.095 1.00 76.25 93 LEU A CA 1
ATOM 712 C C . LEU A 1 93 ? -31.899 18.429 1.691 1.00 76.25 93 LEU A C 1
ATOM 714 O O . LEU A 1 93 ? -32.372 19.391 2.339 1.00 76.25 93 LEU A O 1
#

Foldseek 3Di:
DVVQVVQVLVCQVVQKDAADPPDDDDDVVVVCVPDPDDHGHHIDGNDDPDPPAWGKDKDWDADPVRDIDIDMDTRDPDDPDDPPPDPDDDDDD

Radius of gyration: 18.75 Å; chains: 1; bounding box: 54×31×38 Å

Secondary structure (DSSP, 8-state):
-HHHHHHHHHHHHHTEE---TT--S--GGG-GGGSS-----S-EE---SSTTSPPEEEEEEE-TTS-EEEEEEEPPPP--PPP---S------

Sequence (93 aa):
SCVGLIKTALALKHRQIPPTLHFTRPNPQLKLENSPFFVNTKLQPLEPTVPGTPRRAAVNSIGLGGTNAHIILEEAPEQVSAPTARQWQLLLL